Protein AF-A0A4V1SIL3-F1 (afdb_monomer_lite)

pLDDT: mean 87.99, std 6.9, range [58.0, 94.56]

Radius of gyration: 12.76 Å; chains: 1; bounding box: 26×31×28 Å

Foldseek 3Di:
DDDDDDQDALVCLLVVLVVVQVVVVVVCVVVVHDDPNPDSVSSSVVVVVVSVD

Secondary structure (DSSP, 8-state):
----PPPP-GGGHHHHHHHHHHHHHHHHHHHT---SS-SHHHHHHHHHHHHT-

Structure (mmCIF, N/CA/C/O backbone):
data_AF-A0A4V1SIL3-F1
#
_entry.id   AF-A0A4V1SIL3-F1
#
loop_
_atom_site.group_PDB
_atom_site.id
_atom_site.type_symbol
_atom_site.label_atom_id
_atom_site.label_alt_id
_atom_site.label_comp_id
_atom_site.label_asym_id
_atom_site.label_entity_id
_atom_site.label_seq_id
_atom_site.pdbx_PDB_ins_code
_atom_site.Cartn_x
_atom_site.Cartn_y
_atom_site.Cartn_z
_atom_site.occupancy
_atom_site.B_iso_or_equiv
_atom_site.auth_seq_id
_atom_site.auth_comp_id
_atom_site.auth_asym_id
_atom_site.auth_atom_id
_atom_site.pdbx_PDB_model_num
ATOM 1 N N . MET A 1 1 ? 3.007 23.807 13.603 1.00 59.72 1 MET A N 1
ATOM 2 C CA . MET A 1 1 ? 1.964 22.760 13.643 1.00 59.72 1 MET A CA 1
ATOM 3 C C . MET A 1 1 ? 2.632 21.460 14.03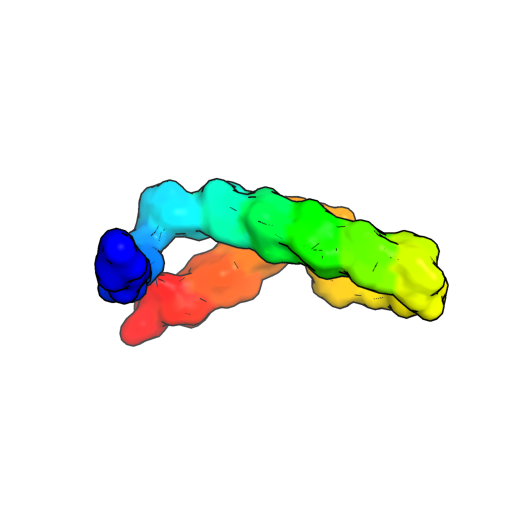2 1.00 59.72 1 MET A C 1
ATOM 5 O O . MET A 1 1 ? 3.624 21.120 13.403 1.00 59.72 1 MET A O 1
ATOM 9 N 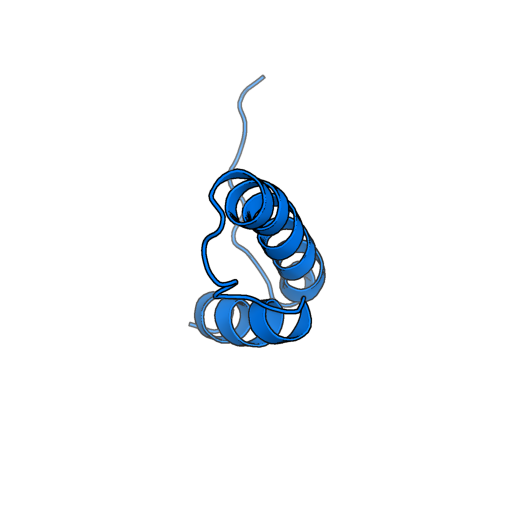N . ALA A 1 2 ? 2.143 20.791 15.073 1.00 86.31 2 ALA A N 1
ATOM 10 C CA . ALA A 1 2 ? 2.579 19.440 15.405 1.00 86.31 2 ALA A CA 1
ATOM 11 C C . ALA A 1 2 ? 1.709 18.444 14.627 1.00 86.31 2 ALA A C 1
ATOM 13 O O . ALA A 1 2 ? 0.505 18.662 14.501 1.00 86.31 2 ALA A O 1
ATOM 14 N N . LEU A 1 3 ? 2.326 17.405 14.070 1.00 90.00 3 LEU A N 1
ATOM 15 C CA . LEU A 1 3 ? 1.610 16.278 13.481 1.00 90.00 3 LEU A CA 1
ATOM 16 C C . LEU A 1 3 ? 1.318 15.266 14.590 1.00 90.00 3 LEU A C 1
ATOM 18 O O . LEU A 1 3 ? 2.198 14.979 15.401 1.00 90.00 3 LEU A O 1
ATOM 22 N N . GLU A 1 4 ? 0.101 14.735 14.610 1.00 93.12 4 GLU A N 1
ATOM 23 C CA . GLU A 1 4 ? -0.317 13.674 15.523 1.00 93.12 4 GLU A CA 1
ATOM 24 C C . GLU A 1 4 ? -0.508 12.377 14.735 1.00 93.12 4 GLU A C 1
ATOM 26 O O . GLU A 1 4 ? -1.057 12.382 13.631 1.00 93.12 4 GLU A O 1
ATOM 31 N N . LEU A 1 5 ? -0.022 11.270 15.294 1.00 90.69 5 LEU A N 1
ATOM 32 C CA . LEU A 1 5 ? -0.219 9.944 14.724 1.00 90.69 5 LEU A CA 1
ATOM 33 C C . LEU A 1 5 ? -1.484 9.337 15.319 1.00 90.69 5 LEU A C 1
ATOM 35 O O . LEU A 1 5 ? -1.606 9.224 16.536 1.00 90.69 5 LEU A O 1
ATOM 39 N N . VAL A 1 6 ? -2.395 8.909 14.451 1.00 90.44 6 VAL A N 1
ATOM 40 C CA . VAL A 1 6 ? -3.613 8.202 14.847 1.00 90.44 6 VAL A CA 1
ATOM 41 C C . VAL A 1 6 ? -3.464 6.705 14.577 1.00 90.44 6 VAL A C 1
ATOM 43 O O . VAL A 1 6 ? -2.890 6.329 13.549 1.00 90.44 6 VAL A O 1
ATOM 46 N N . PRO A 1 7 ? -3.979 5.831 15.460 1.00 90.81 7 PRO A N 1
ATOM 47 C CA . PRO A 1 7 ? -4.051 4.407 15.176 1.00 90.81 7 PRO A CA 1
ATOM 48 C C . PRO A 1 7 ? -4.849 4.140 13.899 1.00 90.81 7 PRO A C 1
ATOM 50 O O . PRO A 1 7 ? -5.917 4.717 13.673 1.00 90.81 7 PRO A O 1
ATOM 53 N N . ALA A 1 8 ? -4.330 3.252 13.056 1.00 90.94 8 ALA A N 1
ATOM 54 C CA . ALA A 1 8 ? -5.074 2.786 11.900 1.00 90.94 8 ALA A CA 1
ATOM 55 C C . ALA A 1 8 ? -6.269 1.932 12.358 1.00 90.94 8 ALA A C 1
ATOM 57 O O . ALA A 1 8 ? -6.171 1.171 13.316 1.00 90.94 8 ALA A O 1
ATOM 58 N N . THR A 1 9 ? -7.393 2.057 11.658 1.00 93.00 9 THR A N 1
ATOM 59 C CA . THR A 1 9 ? -8.596 1.244 11.849 1.00 93.00 9 THR A CA 1
ATOM 60 C C . THR A 1 9 ? -8.928 0.563 10.527 1.00 93.00 9 THR A C 1
ATOM 62 O O . THR A 1 9 ? -8.358 0.905 9.486 1.00 93.00 9 THR A O 1
ATOM 65 N N . SER A 1 10 ? -9.861 -0.389 10.546 1.00 92.94 10 SER A N 1
ATOM 66 C CA . SER A 1 10 ? -10.284 -1.106 9.339 1.00 92.94 10 SER A CA 1
ATOM 67 C C . SER A 1 10 ? -10.756 -0.170 8.221 1.00 92.94 10 SER A C 1
ATOM 69 O O . SER A 1 10 ? -10.475 -0.420 7.052 1.00 92.94 10 SER A O 1
ATOM 71 N N . ASP A 1 11 ? -11.385 0.953 8.575 1.00 94.56 11 ASP A N 1
ATOM 72 C CA . ASP A 1 11 ? -11.874 1.952 7.618 1.00 94.56 11 ASP A CA 1
ATOM 73 C C . ASP A 1 11 ? -10.732 2.668 6.877 1.00 94.56 11 ASP A C 1
ATOM 75 O O . ASP A 1 11 ? -10.918 3.195 5.780 1.00 94.56 11 ASP A O 1
ATOM 79 N N . HIS A 1 12 ? -9.524 2.669 7.449 1.00 94.50 12 HIS A N 1
ATOM 80 C CA . HIS A 1 12 ? -8.344 3.257 6.822 1.00 94.50 12 HIS A 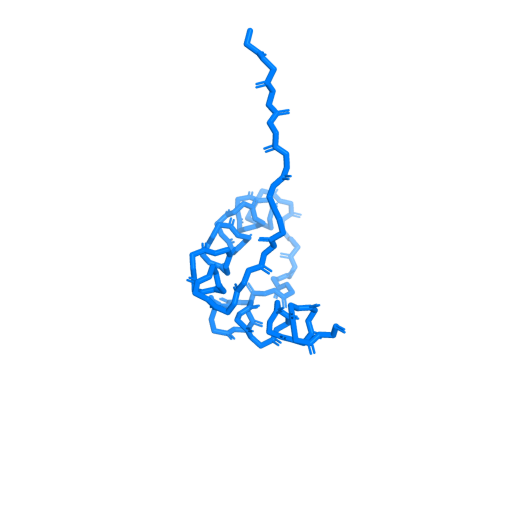CA 1
ATOM 81 C C . HIS A 1 12 ? -7.688 2.325 5.788 1.00 94.50 12 HIS A C 1
ATOM 83 O O . HIS A 1 12 ? -6.910 2.809 4.965 1.00 94.50 12 HIS A O 1
ATOM 89 N N . ILE A 1 13 ? -7.995 1.020 5.786 1.00 93.75 13 ILE A N 1
ATOM 90 C CA . ILE A 1 13 ? -7.288 0.013 4.973 1.00 93.75 13 ILE A CA 1
ATOM 91 C C . ILE A 1 13 ? -7.322 0.332 3.468 1.00 93.75 13 ILE A C 1
ATOM 93 O O . ILE A 1 13 ? -6.239 0.390 2.876 1.00 93.75 13 ILE A O 1
ATOM 97 N N . PRO A 1 14 ? -8.478 0.615 2.828 1.0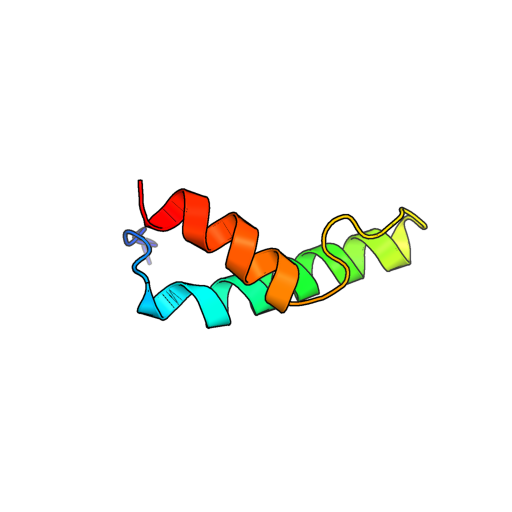0 94.06 14 PRO A N 1
ATOM 98 C CA . PRO A 1 14 ? -8.503 0.852 1.381 1.00 94.06 14 PRO A CA 1
ATOM 99 C C . PRO A 1 14 ? -7.669 2.076 0.991 1.00 94.06 14 PRO A C 1
ATOM 101 O O . PRO A 1 14 ? -6.889 2.063 0.039 1.00 94.06 14 PRO A O 1
ATOM 104 N N . ARG A 1 15 ? -7.766 3.147 1.790 1.00 94.31 15 ARG A N 1
ATOM 105 C CA . ARG A 1 15 ? -7.047 4.400 1.537 1.00 94.31 15 ARG A CA 1
ATOM 106 C C . ARG A 1 15 ? -5.539 4.234 1.714 1.00 94.31 15 ARG A C 1
ATOM 108 O O . ARG A 1 15 ? -4.779 4.717 0.878 1.00 94.31 15 ARG A O 1
ATOM 115 N N . LEU A 1 16 ? -5.108 3.564 2.783 1.00 92.06 16 LEU A N 1
ATOM 116 C CA . LEU A 1 16 ? -3.692 3.303 3.044 1.00 92.06 16 LEU A CA 1
ATOM 117 C C . LEU A 1 16 ? -3.076 2.416 1.958 1.00 92.06 16 LEU A C 1
ATOM 119 O O . LEU A 1 16 ? -1.951 2.665 1.538 1.00 92.06 16 LEU A O 1
ATOM 123 N N . SER A 1 17 ? -3.832 1.444 1.449 1.00 92.69 17 SER A N 1
ATOM 124 C CA . SER A 1 17 ? -3.368 0.530 0.400 1.00 92.69 17 SER A CA 1
ATOM 125 C C . SER A 1 17 ? -3.058 1.255 -0.905 1.00 92.69 17 SER A C 1
ATOM 127 O O . SER A 1 17 ? -2.001 1.030 -1.494 1.00 92.69 17 SER A O 1
ATOM 129 N N . VAL A 1 18 ? -3.921 2.192 -1.311 1.00 93.44 18 VAL A N 1
ATOM 130 C CA . VAL A 1 18 ? -3.672 3.057 -2.475 1.00 93.44 18 VAL A CA 1
ATOM 131 C C . VAL A 1 18 ? -2.442 3.937 -2.253 1.00 93.44 18 VAL A C 1
ATOM 133 O O . VAL A 1 18 ? -1.565 3.973 -3.111 1.00 93.44 18 VAL A O 1
ATOM 136 N N . ILE A 1 19 ? -2.329 4.589 -1.087 1.00 90.62 19 ILE A N 1
ATOM 137 C CA . ILE A 1 19 ? -1.179 5.454 -0.766 1.00 90.62 19 ILE A CA 1
ATOM 138 C C . ILE A 1 19 ? 0.133 4.670 -0.853 1.00 90.62 19 ILE A C 1
ATOM 140 O O . ILE A 1 19 ? 1.091 5.136 -1.468 1.00 90.62 19 ILE A O 1
ATOM 144 N N . CYS A 1 20 ? 0.183 3.480 -0.255 1.00 87.81 20 CYS A N 1
ATOM 145 C CA . CYS A 1 20 ? 1.360 2.625 -0.315 1.00 87.81 20 CYS A CA 1
ATOM 146 C C . CYS A 1 20 ? 1.659 2.205 -1.759 1.00 87.81 20 CYS A C 1
ATOM 148 O O . CYS A 1 20 ? 2.788 2.370 -2.218 1.00 87.81 20 CYS A O 1
ATOM 150 N N . HIS A 1 21 ? 0.659 1.721 -2.498 1.00 89.88 21 HIS A N 1
ATOM 151 C CA . HIS A 1 21 ? 0.844 1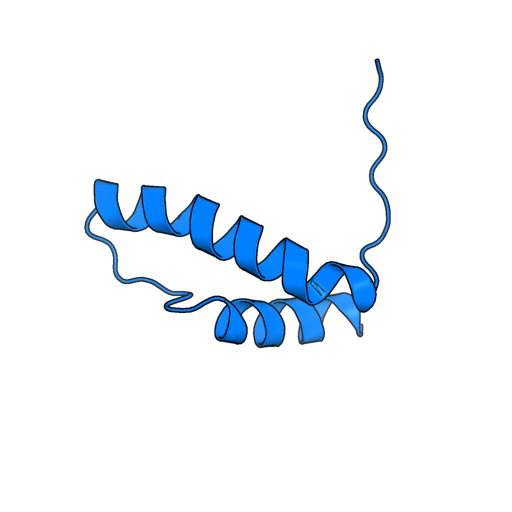.304 -3.885 1.00 89.88 21 HIS A CA 1
ATOM 152 C C . HIS A 1 21 ? 1.397 2.438 -4.761 1.00 89.88 21 HIS A C 1
ATOM 154 O O . HIS A 1 21 ? 2.361 2.226 -5.494 1.00 89.88 21 HIS A O 1
ATOM 160 N N . GLU A 1 22 ? 0.856 3.651 -4.655 1.00 89.38 22 GLU A N 1
ATOM 161 C CA . GLU A 1 22 ? 1.320 4.808 -5.427 1.00 89.38 22 GLU A CA 1
ATOM 162 C C . GLU A 1 22 ? 2.733 5.248 -5.021 1.00 89.38 22 GLU A C 1
ATOM 164 O O . GLU A 1 22 ? 3.593 5.453 -5.884 1.00 89.38 22 GLU A O 1
ATOM 169 N N . ALA A 1 23 ? 3.002 5.343 -3.714 1.00 85.62 23 ALA A N 1
ATOM 170 C CA . ALA A 1 23 ? 4.300 5.769 -3.195 1.00 85.62 23 ALA A CA 1
ATOM 171 C C . ALA A 1 23 ? 5.435 4.837 -3.643 1.00 85.62 23 ALA A C 1
ATOM 173 O O . ALA A 1 23 ? 6.519 5.301 -4.007 1.00 85.62 23 ALA A O 1
ATOM 174 N N . PHE A 1 24 ? 5.178 3.527 -3.653 1.00 84.19 24 PHE A N 1
ATOM 175 C CA . PHE A 1 24 ? 6.163 2.534 -4.072 1.00 84.19 24 PHE A CA 1
ATOM 176 C C . PHE A 1 24 ? 6.191 2.316 -5.587 1.00 84.19 24 PHE A C 1
ATOM 178 O O . PHE A 1 24 ? 7.260 2.032 -6.118 1.00 84.19 24 PHE A O 1
ATOM 185 N N . SER A 1 25 ? 5.089 2.521 -6.316 1.00 86.94 25 SER A N 1
ATOM 186 C CA . SER A 1 25 ? 5.085 2.412 -7.785 1.00 86.94 25 SER A CA 1
ATOM 187 C C . SER A 1 25 ? 6.051 3.400 -8.429 1.00 86.94 25 SER A C 1
ATOM 189 O O . SER A 1 25 ? 6.861 3.006 -9.264 1.00 86.94 25 SER A O 1
ATOM 191 N N . ALA A 1 26 ? 6.065 4.652 -7.961 1.00 83.25 26 ALA A N 1
ATOM 192 C CA . ALA A 1 26 ? 7.020 5.649 -8.444 1.00 83.25 26 ALA A CA 1
ATOM 193 C C . ALA A 1 26 ? 8.486 5.243 -8.187 1.00 83.25 26 ALA A C 1
ATOM 195 O O . ALA A 1 26 ? 9.376 5.559 -8.981 1.00 83.25 26 ALA A O 1
ATOM 196 N N . LEU A 1 27 ? 8.752 4.540 -7.080 1.00 85.25 27 LEU A N 1
ATOM 197 C CA . LEU A 1 27 ? 10.080 4.022 -6.760 1.00 85.25 27 LEU A CA 1
ATOM 198 C C . LEU A 1 27 ? 10.455 2.840 -7.663 1.00 85.25 27 LEU A C 1
ATOM 200 O O . LEU A 1 27 ? 11.549 2.841 -8.227 1.00 85.25 27 LEU A O 1
ATOM 204 N N . HIS A 1 28 ? 9.556 1.867 -7.819 1.00 88.56 28 HIS A N 1
ATOM 205 C CA . HIS A 1 28 ? 9.763 0.683 -8.653 1.00 88.56 28 HIS A CA 1
ATOM 206 C C . HIS A 1 28 ? 10.004 1.061 -10.115 1.00 88.56 28 HIS A C 1
ATOM 208 O O . HIS A 1 28 ? 10.973 0.592 -10.710 1.00 88.56 28 HIS A O 1
ATOM 214 N N . ASP A 1 29 ? 9.207 1.985 -10.654 1.00 87.25 29 ASP A N 1
ATOM 215 C CA . ASP A 1 29 ? 9.335 2.456 -12.036 1.00 87.25 29 ASP A CA 1
ATOM 216 C C . ASP A 1 29 ? 10.685 3.144 -12.276 1.00 87.25 29 ASP A C 1
ATOM 218 O O . ASP A 1 29 ? 11.326 2.938 -13.306 1.00 87.25 29 ASP A O 1
ATOM 222 N N . ARG A 1 30 ? 11.155 3.937 -11.305 1.00 88.88 30 ARG A N 1
ATOM 223 C CA . ARG A 1 30 ? 12.438 4.644 -11.403 1.00 88.88 30 ARG A CA 1
ATOM 224 C C . ARG A 1 30 ? 13.641 3.715 -11.253 1.00 88.88 30 ARG A C 1
ATOM 226 O O . ARG A 1 30 ? 14.679 3.964 -11.860 1.00 88.88 30 ARG A O 1
ATOM 233 N N . CYS A 1 31 ? 13.533 2.698 -10.405 1.00 90.00 31 CYS A N 1
ATOM 234 C CA . CYS A 1 31 ? 14.644 1.811 -10.068 1.00 90.00 31 CYS A CA 1
ATOM 235 C C . CYS A 1 31 ? 14.656 0.508 -10.882 1.00 90.00 31 CYS A C 1
ATOM 237 O O . CYS A 1 31 ? 15.622 -0.243 -10.777 1.00 90.00 31 CYS A O 1
ATOM 239 N N . GLY A 1 32 ? 13.620 0.240 -11.686 1.00 86.56 32 GLY A N 1
ATOM 240 C CA . GLY A 1 32 ? 13.489 -0.998 -12.457 1.00 86.56 32 GLY A CA 1
ATOM 241 C C . GLY A 1 32 ? 13.357 -2.244 -11.576 1.00 86.56 32 GLY A C 1
ATOM 242 O O . GLY A 1 32 ? 13.800 -3.318 -11.973 1.00 86.56 32 GLY A O 1
ATOM 243 N N . ILE A 1 33 ? 12.809 -2.087 -10.368 1.00 86.88 33 ILE A N 1
ATOM 244 C CA . ILE A 1 33 ? 12.628 -3.174 -9.396 1.00 86.88 33 ILE A CA 1
ATOM 245 C C . ILE A 1 33 ? 11.235 -3.778 -9.594 1.00 86.88 33 ILE A C 1
ATOM 247 O O . ILE A 1 33 ? 10.282 -3.065 -9.918 1.00 86.88 33 ILE A O 1
ATOM 251 N N . GLU A 1 34 ? 11.120 -5.092 -9.411 1.00 84.88 34 GLU A N 1
ATOM 252 C CA . GLU A 1 34 ? 9.835 -5.788 -9.433 1.00 84.88 34 GLU A CA 1
ATOM 253 C C . GLU A 1 34 ? 8.896 -5.241 -8.349 1.00 84.88 34 GLU A C 1
ATOM 255 O O . GLU A 1 34 ? 9.320 -4.875 -7.255 1.00 84.88 34 GLU A O 1
ATOM 260 N N . ARG A 1 35 ? 7.603 -5.136 -8.669 1.00 84.12 35 ARG A N 1
ATOM 261 C CA . ARG A 1 35 ? 6.625 -4.584 -7.732 1.00 84.12 35 ARG A CA 1
ATOM 262 C C . ARG A 1 35 ? 6.219 -5.649 -6.721 1.00 84.12 35 ARG A C 1
ATOM 264 O O . ARG A 1 35 ? 5.430 -6.527 -7.051 1.00 84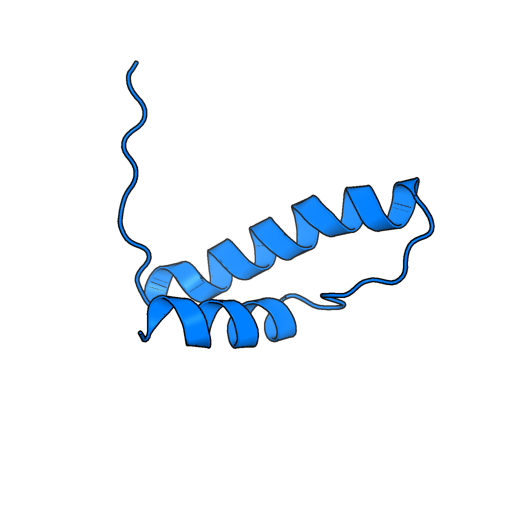.12 35 ARG A O 1
ATOM 271 N N . ASP A 1 36 ? 6.649 -5.481 -5.475 1.00 81.00 36 ASP A N 1
ATOM 272 C CA . ASP A 1 36 ? 6.209 -6.337 -4.363 1.00 81.00 36 ASP A CA 1
ATOM 273 C C . ASP A 1 36 ? 4.693 -6.227 -4.100 1.00 81.00 36 ASP A C 1
ATOM 275 O O . ASP A 1 36 ? 4.047 -7.179 -3.665 1.00 81.00 36 ASP A O 1
ATOM 279 N N . ILE A 1 37 ? 4.108 -5.056 -4.390 1.00 83.88 37 ILE A N 1
ATOM 280 C CA . ILE A 1 37 ? 2.669 -4.775 -4.280 1.00 83.88 37 ILE A CA 1
ATOM 281 C C . ILE A 1 37 ? 2.149 -4.381 -5.671 1.00 83.88 37 ILE A C 1
ATOM 283 O O . ILE A 1 37 ? 2.115 -3.191 -6.010 1.00 83.88 37 ILE A O 1
ATOM 287 N N . PRO A 1 38 ? 1.772 -5.363 -6.509 1.00 84.25 38 PRO A N 1
ATOM 288 C CA . PRO A 1 38 ? 1.426 -5.115 -7.906 1.00 84.25 38 PRO A CA 1
ATOM 289 C C . PRO A 1 38 ? 0.081 -4.403 -8.078 1.00 84.25 38 PRO A C 1
ATOM 291 O O . PRO A 1 38 ? -0.130 -3.776 -9.114 1.00 84.25 38 PRO A O 1
ATOM 294 N N . ALA A 1 39 ? -0.807 -4.479 -7.082 1.00 89.69 39 ALA A N 1
ATOM 295 C CA . ALA A 1 39 ? -2.123 -3.853 -7.106 1.00 89.69 39 ALA A CA 1
ATOM 296 C C . ALA A 1 39 ? -2.577 -3.443 -5.688 1.00 89.69 39 ALA A C 1
ATOM 298 O O . ALA A 1 39 ? -2.118 -4.053 -4.712 1.00 89.69 39 ALA A O 1
ATOM 299 N N . PRO A 1 40 ? -3.463 -2.436 -5.545 1.00 89.25 40 PRO A N 1
ATOM 300 C CA . PRO A 1 40 ? -3.956 -1.972 -4.246 1.00 89.25 40 PRO A CA 1
ATOM 301 C C . PRO A 1 40 ? -4.558 -3.080 -3.372 1.00 89.25 40 PRO A C 1
ATOM 303 O O . PRO A 1 40 ? -4.356 -3.074 -2.163 1.00 89.25 40 PRO A O 1
ATOM 306 N N . GLU A 1 41 ? -5.211 -4.076 -3.967 1.00 92.81 41 GLU A N 1
ATOM 307 C CA . GLU A 1 41 ? -5.855 -5.197 -3.269 1.00 92.81 41 GLU A CA 1
ATOM 308 C C . GLU A 1 41 ? -4.837 -6.065 -2.510 1.00 92.81 41 GLU A C 1
ATOM 310 O O . GLU A 1 41 ? -5.123 -6.598 -1.437 1.00 92.81 41 GLU A O 1
ATOM 315 N N . VAL A 1 42 ? -3.608 -6.174 -3.031 1.00 90.62 42 VAL A N 1
ATOM 316 C CA . VAL A 1 42 ? -2.503 -6.847 -2.330 1.00 90.62 42 VAL A CA 1
ATOM 317 C C . VAL A 1 42 ? -2.079 -6.033 -1.106 1.00 90.62 42 VAL A C 1
ATOM 319 O O . VAL A 1 42 ? -1.799 -6.598 -0.049 1.00 90.62 42 VAL A O 1
ATOM 322 N N . GLY A 1 43 ? -2.090 -4.703 -1.223 1.00 90.12 43 GLY A N 1
ATOM 323 C CA . GLY A 1 43 ? -1.873 -3.792 -0.101 1.00 90.12 43 GLY A CA 1
ATOM 324 C C . GLY A 1 43 ? -2.938 -3.952 0.985 1.00 90.12 43 GLY A C 1
ATOM 325 O O . GLY A 1 43 ? -2.587 -4.033 2.162 1.00 90.12 43 GLY A O 1
ATOM 326 N N . GLU A 1 44 ? -4.210 -4.096 0.602 1.00 93.38 44 GLU A N 1
ATOM 327 C CA . GLU A 1 44 ? -5.313 -4.283 1.555 1.00 93.38 44 GLU A CA 1
ATOM 328 C C . GLU A 1 44 ? -5.136 -5.560 2.374 1.00 93.38 44 GLU A C 1
ATOM 330 O O . GLU A 1 44 ? -5.314 -5.544 3.593 1.00 93.38 44 GLU A O 1
ATOM 335 N N . MET A 1 45 ? -4.711 -6.649 1.730 1.00 92.06 45 MET A N 1
ATOM 336 C CA . MET A 1 45 ? -4.418 -7.911 2.406 1.00 92.06 45 MET A CA 1
ATOM 337 C C . MET A 1 45 ? -3.298 -7.757 3.450 1.00 92.06 45 MET A C 1
ATOM 339 O O . MET A 1 45 ? -3.448 -8.213 4.584 1.00 92.06 45 MET A O 1
ATOM 343 N N . ILE A 1 46 ? -2.187 -7.103 3.092 1.00 90.31 46 ILE A N 1
ATOM 344 C CA . ILE A 1 46 ? -1.024 -6.921 3.981 1.00 90.31 46 ILE A CA 1
ATOM 345 C C . ILE A 1 46 ? -1.371 -5.989 5.152 1.00 90.31 46 ILE A C 1
ATOM 347 O O . ILE A 1 46 ? -1.101 -6.295 6.318 1.00 90.31 46 ILE A O 1
ATOM 351 N N . ILE A 1 47 ? -1.992 -4.847 4.853 1.00 90.56 47 ILE A N 1
ATOM 352 C CA . ILE A 1 47 ? -2.355 -3.845 5.859 1.00 90.56 47 ILE A CA 1
ATOM 353 C C . ILE A 1 47 ? -3.443 -4.400 6.778 1.00 90.56 47 ILE A C 1
ATOM 355 O O . ILE A 1 47 ? -3.352 -4.223 7.992 1.00 90.56 47 ILE A O 1
ATOM 359 N N . GLY A 1 48 ? -4.412 -5.145 6.244 1.00 91.38 48 GLY A N 1
ATOM 360 C CA . GLY A 1 48 ? -5.448 -5.809 7.033 1.00 91.38 48 GLY A CA 1
ATOM 361 C C . GLY A 1 48 ? -4.878 -6.732 8.110 1.00 91.38 48 GLY A C 1
ATOM 362 O O . GLY A 1 48 ? -5.311 -6.658 9.257 1.00 91.38 48 GLY A O 1
ATOM 363 N N . GLN A 1 49 ? -3.839 -7.515 7.799 1.00 89.88 49 GLN A N 1
ATOM 364 C CA . GLN A 1 49 ? -3.157 -8.358 8.793 1.00 89.88 49 GLN A CA 1
ATOM 365 C C . GLN A 1 49 ? -2.449 -7.560 9.897 1.00 89.88 49 GLN A C 1
ATOM 367 O O . GLN A 1 49 ? -2.245 -8.076 10.996 1.00 89.88 49 GLN A O 1
ATOM 372 N N . THR A 1 50 ? -2.054 -6.321 9.605 1.00 86.69 50 THR A N 1
ATOM 373 C CA . THR A 1 50 ? -1.346 -5.450 10.552 1.00 86.69 50 THR A CA 1
ATOM 374 C C . THR A 1 50 ? -2.321 -4.679 11.437 1.00 86.69 50 THR A C 1
ATOM 376 O O . THR A 1 50 ? -2.086 -4.552 12.631 1.00 86.69 50 THR A O 1
ATOM 379 N N . VAL A 1 51 ? -3.421 -4.184 10.863 1.00 86.50 51 VAL A N 1
ATOM 380 C CA . VAL A 1 51 ? -4.432 -3.371 11.559 1.00 86.50 51 VAL A CA 1
ATOM 381 C C . VAL A 1 51 ? -5.362 -4.219 12.435 1.00 86.50 51 VAL A C 1
ATOM 383 O O . VAL A 1 51 ? -5.905 -3.717 13.411 1.00 86.50 51 VAL A O 1
ATOM 386 N N . GLN A 1 52 ? -5.551 -5.501 12.108 1.00 75.44 52 GLN A N 1
ATOM 387 C CA . GLN A 1 52 ? -6.398 -6.423 12.880 1.00 75.44 52 GLN A CA 1
ATOM 388 C C . GLN A 1 52 ? -5.665 -7.142 14.031 1.00 75.44 52 GLN A C 1
ATOM 390 O O . GLN A 1 52 ? -6.266 -7.995 14.687 1.00 75.44 52 GLN A O 1
ATOM 395 N N . ARG A 1 53 ? -4.382 -6.839 14.262 1.00 58.00 53 ARG A N 1
ATOM 396 C CA . ARG A 1 53 ? -3.592 -7.335 15.401 1.00 58.00 53 ARG A CA 1
ATOM 397 C C . ARG A 1 53 ? -3.629 -6.360 16.568 1.00 58.00 53 ARG A C 1
ATOM 399 O O . ARG A 1 53 ? -3.665 -6.867 17.710 1.00 58.00 53 ARG A O 1
#

Sequence (53 aa):
MALELVPATSDHIPRLSVICHEAFSALHDRCGIERDIPAPEVGEMIIGQTVQR